Protein AF-A0A832ZT84-F1 (afdb_monomer)

Mean predicted aligned error: 11.45 Å

Structure (mmCIF, N/CA/C/O backbone):
data_AF-A0A832ZT84-F1
#
_entry.id   AF-A0A832ZT84-F1
#
loop_
_atom_site.group_PDB
_atom_site.id
_atom_site.type_symbol
_atom_site.label_atom_id
_atom_site.label_alt_id
_atom_site.label_comp_id
_atom_site.label_asy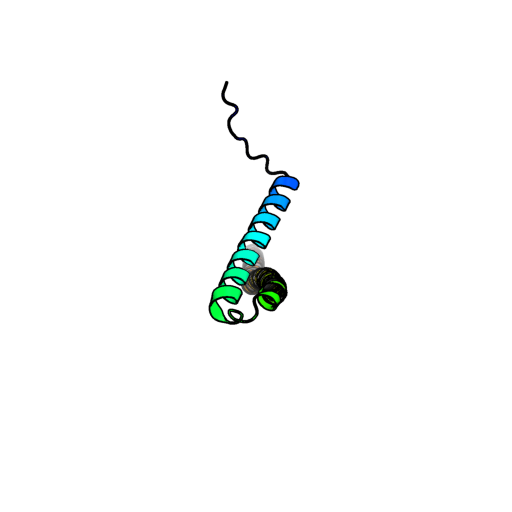m_id
_atom_site.label_entity_id
_atom_site.label_seq_id
_atom_site.pdbx_PDB_ins_code
_atom_site.Cartn_x
_atom_site.Cartn_y
_atom_site.Cartn_z
_atom_site.occupancy
_atom_site.B_iso_or_equiv
_atom_site.auth_seq_id
_atom_site.auth_comp_id
_atom_site.auth_asym_id
_atom_site.auth_atom_id
_atom_site.pdbx_PDB_model_num
ATOM 1 N N . MET A 1 1 ? 22.364 23.532 21.309 1.00 49.22 1 MET A N 1
ATOM 2 C CA . MET A 1 1 ? 22.289 22.993 19.936 1.00 49.22 1 MET A CA 1
ATOM 3 C C . MET A 1 1 ? 21.059 22.110 19.878 1.00 49.22 1 MET A C 1
ATOM 5 O O . MET A 1 1 ? 21.049 21.087 20.547 1.00 49.22 1 MET A O 1
ATOM 9 N N . ALA A 1 2 ? 19.997 22.555 19.208 1.00 57.81 2 ALA A N 1
ATOM 10 C CA . ALA A 1 2 ? 18.840 21.703 18.960 1.00 57.81 2 ALA A CA 1
ATOM 11 C C . ALA A 1 2 ? 19.270 20.644 17.940 1.00 57.81 2 ALA A C 1
ATOM 13 O O . ALA A 1 2 ? 19.725 20.993 16.853 1.00 57.81 2 ALA A O 1
ATOM 14 N N . THR A 1 3 ? 19.216 19.373 18.321 1.00 66.38 3 THR A N 1
ATOM 15 C CA . THR A 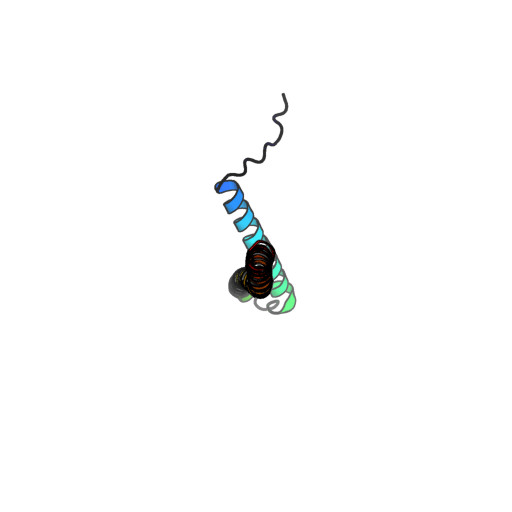1 3 ? 19.410 18.259 17.395 1.00 66.38 3 THR A CA 1
ATOM 16 C C . THR A 1 3 ? 18.213 18.243 16.458 1.00 66.38 3 THR A C 1
ATOM 18 O O . THR A 1 3 ? 17.088 18.014 16.905 1.00 66.38 3 THR A O 1
ATOM 21 N N . GLU A 1 4 ? 18.439 18.544 15.184 1.00 63.12 4 GLU A N 1
ATOM 22 C CA . GLU A 1 4 ? 17.418 18.386 14.154 1.00 63.12 4 GLU A CA 1
ATOM 23 C C . GLU A 1 4 ? 16.900 16.939 14.189 1.00 63.12 4 GLU A C 1
ATOM 25 O O . GLU A 1 4 ? 17.710 16.014 14.329 1.00 63.12 4 GLU A O 1
ATOM 30 N N . PRO A 1 5 ? 15.576 16.707 14.118 1.00 66.25 5 PRO A N 1
ATOM 31 C CA . PRO A 1 5 ? 15.026 15.362 14.089 1.00 66.25 5 PRO A CA 1
ATOM 32 C C . PRO A 1 5 ? 15.390 14.709 12.750 1.00 66.25 5 PRO A C 1
ATOM 34 O O . PRO A 1 5 ? 14.641 14.756 11.778 1.00 66.25 5 PRO A O 1
ATOM 37 N N . VAL A 1 6 ? 16.575 14.104 12.693 1.00 64.38 6 VAL A N 1
ATOM 38 C CA . VAL A 1 6 ? 16.959 13.172 11.637 1.00 64.38 6 VAL A CA 1
ATOM 39 C C . VAL A 1 6 ? 16.099 11.941 11.858 1.00 64.38 6 VAL A C 1
ATOM 41 O O . VAL A 1 6 ? 16.397 11.162 12.754 1.00 64.38 6 VAL A O 1
ATOM 44 N N . PHE A 1 7 ? 15.014 11.781 11.097 1.00 66.44 7 PHE A N 1
ATOM 45 C CA . PHE A 1 7 ? 14.259 10.529 11.057 1.00 66.44 7 PHE A CA 1
ATOM 46 C C . PHE A 1 7 ? 15.179 9.459 10.465 1.00 66.44 7 PHE A C 1
ATOM 48 O O . PHE A 1 7 ? 15.391 9.451 9.248 1.00 66.44 7 PHE A O 1
ATOM 55 N N . PRO A 1 8 ? 15.782 8.581 11.281 1.00 64.31 8 PRO A N 1
ATOM 56 C CA . PRO A 1 8 ? 16.682 7.590 10.741 1.00 64.31 8 PRO A CA 1
ATOM 57 C C . PRO A 1 8 ? 15.792 6.565 10.032 1.00 64.31 8 PRO A C 1
ATOM 59 O O . PRO A 1 8 ? 14.942 5.935 10.660 1.00 64.31 8 PRO A O 1
ATOM 62 N N . ILE A 1 9 ? 15.924 6.431 8.708 1.00 69.25 9 ILE A N 1
ATOM 63 C CA . ILE A 1 9 ? 15.217 5.389 7.950 1.00 69.25 9 ILE A CA 1
ATOM 64 C C . ILE A 1 9 ? 15.878 4.048 8.305 1.00 69.25 9 ILE A C 1
ATOM 66 O O . ILE A 1 9 ? 16.756 3.553 7.602 1.00 69.25 9 ILE A O 1
ATOM 70 N N . THR A 1 10 ? 15.514 3.503 9.466 1.00 83.19 10 THR A N 1
ATOM 71 C CA . THR A 1 10 ? 15.978 2.219 9.999 1.00 83.19 10 THR A CA 1
ATOM 72 C C . THR A 1 10 ? 14.891 1.163 9.841 1.00 83.19 10 THR A C 1
ATOM 74 O O . THR A 1 10 ? 13.708 1.473 9.686 1.00 83.19 10 THR A O 1
ATOM 77 N N . GLN A 1 11 ? 15.283 -0.113 9.898 1.00 83.50 11 GLN A N 1
ATOM 78 C CA . GLN A 1 11 ? 14.336 -1.236 9.874 1.00 83.50 11 GLN A CA 1
ATOM 79 C C . GLN A 1 11 ? 13.295 -1.117 10.999 1.00 83.50 11 GLN A C 1
ATOM 81 O O . GLN A 1 11 ? 12.120 -1.400 10.792 1.00 83.50 11 GLN A O 1
ATOM 86 N N . GLU A 1 12 ? 13.713 -0.619 12.162 1.00 86.69 12 GLU A N 1
ATOM 87 C CA . GLU A 1 12 ? 12.842 -0.352 13.308 1.00 86.69 12 GLU A CA 1
ATOM 88 C C . GLU A 1 12 ? 11.818 0.747 13.011 1.00 86.69 12 GLU A C 1
ATOM 90 O O . GLU A 1 12 ? 10.637 0.579 13.307 1.00 86.69 12 GLU A O 1
ATOM 95 N N . ALA A 1 13 ? 12.238 1.846 12.373 1.00 85.06 13 ALA A N 1
ATOM 96 C CA . ALA A 1 13 ? 11.330 2.919 11.977 1.00 85.06 13 ALA A CA 1
ATOM 97 C C . ALA A 1 13 ? 10.271 2.423 10.979 1.00 85.06 13 ALA A C 1
ATOM 99 O O . ALA A 1 13 ? 9.095 2.761 11.112 1.00 85.06 13 ALA A O 1
ATOM 100 N N . LEU A 1 14 ? 10.667 1.568 10.028 1.00 85.31 14 LEU A N 1
ATOM 101 C CA . LEU A 1 14 ? 9.743 0.945 9.081 1.00 85.31 14 LEU A CA 1
ATOM 102 C C . LEU A 1 14 ? 8.741 0.021 9.787 1.00 85.31 14 LEU A C 1
ATOM 104 O O . LEU A 1 14 ? 7.543 0.117 9.537 1.00 85.31 14 LEU A O 1
ATOM 108 N N . LEU A 1 15 ? 9.209 -0.852 10.683 1.00 87.88 15 LEU A N 1
ATOM 109 C CA . LEU A 1 15 ? 8.336 -1.754 11.439 1.00 87.88 15 LEU A CA 1
ATOM 110 C C . LEU A 1 15 ? 7.353 -0.978 12.318 1.00 87.88 15 LEU A C 1
ATOM 112 O O . LEU A 1 15 ? 6.158 -1.260 12.292 1.00 87.88 15 LEU A O 1
ATOM 116 N N . ASN A 1 16 ? 7.831 0.034 13.041 1.00 88.94 16 ASN A N 1
ATOM 117 C CA . ASN A 1 16 ? 6.990 0.879 13.886 1.00 88.94 16 ASN A CA 1
ATOM 118 C C . ASN A 1 16 ? 5.929 1.621 13.069 1.00 88.94 16 ASN A C 1
ATOM 120 O O . ASN A 1 16 ? 4.777 1.699 13.489 1.00 88.94 16 ASN A O 1
ATOM 124 N N . PHE A 1 17 ? 6.288 2.115 11.882 1.00 87.81 17 PHE A N 1
ATOM 125 C CA . PHE A 1 17 ? 5.342 2.747 10.968 1.00 87.81 17 PHE A CA 1
ATOM 126 C C . PHE A 1 17 ? 4.262 1.770 10.481 1.00 87.81 17 PHE A C 1
ATOM 128 O O . PHE A 1 17 ? 3.074 2.093 10.514 1.00 87.81 17 PHE A O 1
ATOM 135 N N . LEU A 1 18 ? 4.650 0.555 10.080 1.00 87.06 18 LEU A N 1
ATOM 136 C CA . LEU A 1 18 ? 3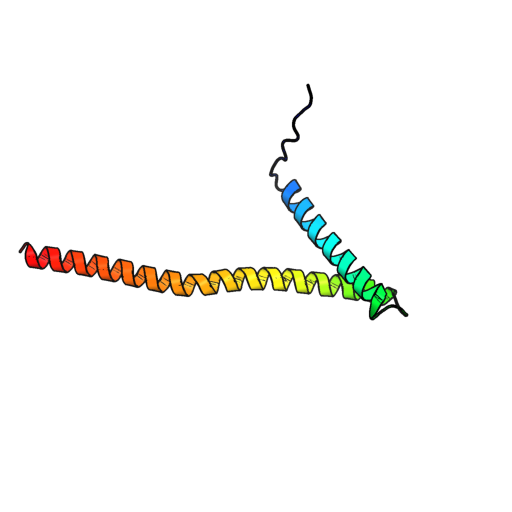.704 -0.478 9.651 1.00 87.06 18 LEU A CA 1
ATOM 137 C C . LEU A 1 18 ? 2.767 -0.903 10.788 1.00 87.06 18 LEU A C 1
ATOM 139 O O . LEU A 1 18 ? 1.560 -1.019 10.573 1.00 87.06 18 LEU A O 1
ATOM 143 N N . TYR A 1 19 ? 3.297 -1.080 12.002 1.00 89.31 19 TYR A N 1
ATOM 144 C CA . TYR A 1 19 ? 2.479 -1.361 13.179 1.00 89.31 19 TYR A CA 1
ATOM 145 C C . TYR A 1 19 ? 1.510 -0.221 13.477 1.00 89.31 19 TYR A C 1
ATOM 147 O O . TYR A 1 19 ? 0.333 -0.483 13.711 1.00 89.31 19 TYR A O 1
ATOM 155 N N . ALA A 1 20 ? 1.966 1.032 13.421 1.00 90.25 20 ALA A N 1
ATOM 156 C CA . ALA A 1 20 ? 1.114 2.191 13.659 1.00 90.25 20 ALA A CA 1
ATOM 157 C C . ALA A 1 20 ? -0.074 2.229 12.687 1.00 90.25 20 ALA A C 1
ATOM 159 O O . ALA A 1 20 ? -1.207 2.413 13.123 1.00 90.25 20 ALA A O 1
ATOM 160 N N . ILE A 1 21 ? 0.159 1.980 11.393 1.00 89.62 21 ILE A N 1
ATOM 161 C CA . ILE A 1 21 ? -0.918 1.900 10.393 1.00 89.62 21 ILE A CA 1
ATOM 162 C C . ILE A 1 21 ? -1.874 0.748 10.706 1.00 89.62 21 ILE A C 1
ATOM 164 O O . ILE A 1 21 ? -3.089 0.931 10.650 1.00 89.62 21 ILE A O 1
ATOM 168 N N . TYR A 1 22 ? -1.340 -0.431 11.026 1.00 88.25 22 TYR A N 1
ATOM 169 C CA . TYR A 1 22 ? -2.153 -1.610 11.304 1.00 88.25 22 TYR A CA 1
ATOM 170 C C . TYR A 1 22 ? -3.077 -1.398 12.508 1.00 88.25 22 TYR A C 1
ATOM 172 O O . TYR A 1 22 ? -4.281 -1.628 12.399 1.00 88.25 22 TYR A O 1
ATOM 180 N N . TYR A 1 23 ? -2.534 -0.920 13.631 1.00 90.44 23 TYR A N 1
ATOM 181 C CA . TYR A 1 23 ? -3.323 -0.645 14.832 1.00 90.44 23 TYR A CA 1
ATOM 182 C C . TYR A 1 23 ? -4.317 0.494 14.608 1.00 90.44 23 TYR A C 1
ATOM 184 O O . TYR A 1 23 ? -5.484 0.344 14.944 1.00 90.44 23 TYR A O 1
ATOM 192 N N . PHE A 1 24 ? -3.910 1.577 13.942 1.00 91.62 24 PHE A N 1
ATOM 193 C CA . PHE A 1 24 ? -4.818 2.676 13.612 1.00 91.62 24 PHE A CA 1
ATOM 194 C C . PHE A 1 24 ? -6.012 2.211 12.770 1.00 91.62 24 PHE A C 1
ATOM 196 O O . PHE A 1 24 ? -7.161 2.548 13.055 1.00 91.62 24 PHE A O 1
ATOM 203 N N . MET A 1 25 ? -5.752 1.403 11.741 1.00 89.12 25 MET A N 1
ATOM 204 C CA . MET A 1 25 ? -6.803 0.866 10.884 1.00 89.12 25 MET A CA 1
ATOM 205 C C . MET A 1 25 ? -7.717 -0.092 11.658 1.00 89.12 25 MET A C 1
ATOM 207 O O . MET A 1 25 ? -8.939 -0.007 11.528 1.00 89.12 25 MET A O 1
ATOM 211 N N . ARG A 1 26 ? -7.137 -0.952 12.503 1.00 90.25 26 ARG A N 1
ATOM 212 C CA . ARG A 1 26 ? -7.874 -1.850 13.398 1.00 90.25 26 ARG A CA 1
ATOM 213 C C . ARG A 1 26 ? -8.807 -1.090 14.325 1.00 90.25 26 ARG A C 1
ATOM 215 O O . ARG A 1 26 ? -9.976 -1.452 14.425 1.00 90.25 26 ARG A O 1
ATOM 222 N N . ASP A 1 27 ? -8.319 -0.028 14.949 1.00 90.44 27 ASP A N 1
ATOM 223 C CA . ASP A 1 27 ? -9.092 0.766 15.896 1.00 90.44 27 ASP A CA 1
ATOM 224 C C . ASP A 1 27 ? -10.240 1.506 15.203 1.00 90.44 27 ASP A C 1
ATOM 226 O O . ASP A 1 27 ? -11.353 1.530 15.726 1.00 90.44 27 ASP A O 1
ATOM 230 N N . ILE A 1 28 ? -10.026 2.023 13.985 1.00 91.88 28 ILE A N 1
ATOM 231 C CA . ILE A 1 28 ? -11.105 2.605 13.171 1.00 91.88 28 ILE A CA 1
ATOM 232 C C . ILE A 1 28 ? -12.175 1.561 12.862 1.00 91.88 28 ILE A C 1
ATOM 234 O O . ILE A 1 28 ? -13.362 1.816 13.054 1.00 91.88 28 ILE A O 1
ATOM 238 N N . ILE A 1 29 ? -11.775 0.388 12.370 1.00 87.94 29 ILE A N 1
ATOM 239 C CA . ILE A 1 29 ? -12.722 -0.662 11.984 1.00 87.94 29 ILE A CA 1
ATOM 240 C C . ILE A 1 29 ? -13.491 -1.146 13.208 1.00 87.94 29 ILE A C 1
ATOM 242 O O . ILE A 1 29 ? -14.709 -1.290 13.150 1.00 87.94 29 ILE A O 1
ATOM 246 N N . ARG A 1 30 ? -12.799 -1.340 14.331 1.00 88.19 30 ARG A N 1
ATOM 247 C CA . ARG A 1 30 ? -13.413 -1.711 15.599 1.00 88.19 30 ARG A CA 1
ATOM 248 C C . ARG A 1 30 ? -14.406 -0.649 16.067 1.00 88.19 30 ARG A C 1
ATOM 250 O O . ARG A 1 30 ? -15.534 -1.002 16.381 1.00 88.19 30 ARG A O 1
ATOM 257 N N . PHE A 1 31 ? -14.046 0.632 16.029 1.00 88.06 31 PHE A N 1
ATOM 258 C CA . PHE A 1 31 ? -14.954 1.729 16.371 1.00 88.06 31 PHE A CA 1
ATOM 259 C C . PHE A 1 31 ? -16.197 1.757 15.469 1.00 88.06 31 PHE A C 1
ATOM 261 O O . PHE A 1 31 ? -17.320 1.933 15.946 1.00 88.06 31 PHE A O 1
ATOM 268 N N . LEU A 1 32 ? -16.028 1.546 14.161 1.00 87.75 32 LEU A N 1
ATOM 269 C CA . LEU A 1 32 ? -17.148 1.459 13.221 1.00 87.75 32 LEU A CA 1
ATOM 270 C C . LEU A 1 32 ? -18.054 0.2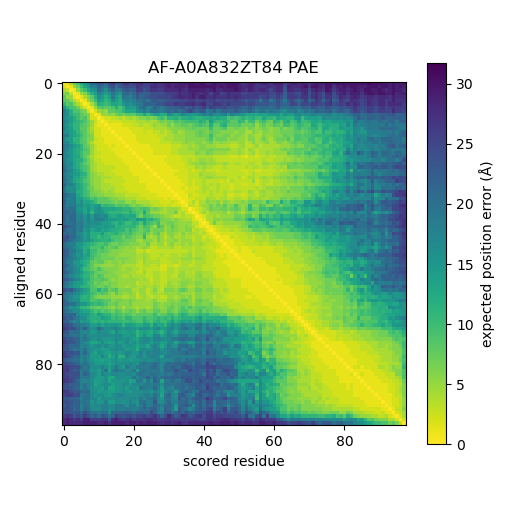69 13.546 1.00 87.75 32 LEU A C 1
ATOM 272 O O . LEU A 1 32 ? -19.272 0.410 13.562 1.00 87.75 32 LEU A O 1
ATOM 276 N N . LEU A 1 33 ? -17.477 -0.890 13.846 1.00 84.88 33 LEU A N 1
ATOM 277 C CA . LEU A 1 33 ? -18.209 -2.095 14.218 1.00 84.88 33 LEU A CA 1
ATOM 278 C C . LEU A 1 33 ? -18.956 -1.940 15.550 1.00 84.88 33 LEU A C 1
ATOM 280 O O . LEU A 1 33 ? -20.136 -2.277 15.612 1.00 84.88 33 LEU A O 1
ATOM 284 N N . GLU A 1 34 ? -18.308 -1.388 16.578 1.00 84.94 34 GLU A N 1
ATOM 285 C CA . GLU A 1 34 ? -18.905 -1.100 17.891 1.00 84.94 34 GLU A CA 1
ATOM 286 C C . GLU A 1 34 ? -20.039 -0.072 17.785 1.00 84.94 34 GLU A C 1
ATOM 288 O O . GLU A 1 34 ? -21.058 -0.193 18.459 1.00 84.94 34 GLU A O 1
ATOM 293 N N . SER A 1 35 ? -19.900 0.936 16.921 1.00 83.81 35 SER A N 1
ATOM 294 C CA . SER A 1 35 ? -20.912 1.989 16.767 1.00 83.81 35 SER A CA 1
ATOM 295 C C . SER A 1 35 ? -22.087 1.606 15.860 1.00 83.81 35 SER A C 1
ATOM 297 O O . SER A 1 35 ? -23.156 2.210 15.981 1.00 83.81 35 SER A O 1
ATOM 299 N N . THR A 1 36 ? -21.922 0.614 14.976 1.00 85.19 36 THR A N 1
ATOM 300 C CA . THR A 1 36 ? -22.936 0.233 13.976 1.00 85.19 36 THR A CA 1
ATOM 301 C C . THR A 1 36 ? -23.526 -1.155 14.233 1.00 85.19 36 THR A C 1
ATOM 303 O O . THR A 1 36 ? -24.600 -1.263 14.819 1.00 85.19 36 THR A O 1
ATOM 306 N N . ILE A 1 37 ? -22.845 -2.211 13.782 1.00 77.56 37 ILE A N 1
ATOM 307 C CA . ILE A 1 37 ? -23.368 -3.581 13.692 1.00 77.56 37 ILE A CA 1
ATOM 308 C C . ILE A 1 37 ? -23.376 -4.272 15.058 1.00 77.56 37 ILE A C 1
ATOM 310 O O . ILE A 1 37 ? -24.325 -4.973 15.392 1.00 77.56 37 ILE A O 1
ATOM 314 N N . PHE A 1 38 ? -22.335 -4.067 15.861 1.00 83.12 38 PHE A N 1
ATOM 315 C CA . PHE A 1 38 ? -22.116 -4.774 17.123 1.00 83.12 38 PHE A CA 1
ATOM 316 C C . PHE A 1 38 ? -22.376 -3.893 18.348 1.00 83.12 38 PHE A C 1
ATOM 318 O O . PHE A 1 38 ? -21.815 -4.128 19.416 1.00 83.12 38 PHE A O 1
ATOM 325 N N . ARG A 1 39 ? -23.267 -2.903 18.217 1.00 74.75 39 ARG A N 1
ATOM 326 C CA . ARG A 1 39 ? -23.623 -1.976 19.302 1.00 74.75 39 ARG A CA 1
ATOM 327 C C . ARG A 1 39 ? -24.136 -2.680 20.559 1.00 74.75 39 ARG A C 1
ATOM 329 O O . ARG A 1 39 ? -23.866 -2.229 21.667 1.00 74.75 39 ARG A O 1
ATOM 336 N N . GLU A 1 40 ? -24.869 -3.776 20.380 1.00 79.56 40 GLU A N 1
ATOM 337 C CA . GLU A 1 40 ? -25.430 -4.580 21.474 1.00 79.56 40 GLU A CA 1
ATOM 338 C C . GLU A 1 40 ? -24.440 -5.621 22.024 1.00 79.56 40 GLU A C 1
ATOM 340 O O . GLU A 1 40 ? -24.580 -6.050 23.165 1.00 79.56 40 GLU A O 1
ATOM 345 N N . PHE A 1 41 ? -23.414 -5.990 21.247 1.00 76.06 41 PHE A N 1
ATOM 346 C CA . PHE A 1 41 ? -22.446 -7.030 21.601 1.00 76.06 41 PHE A CA 1
ATOM 347 C C . PHE A 1 41 ? -21.011 -6.625 21.209 1.00 76.06 41 PHE A C 1
ATOM 349 O O . PHE A 1 41 ? -20.438 -7.165 20.255 1.00 76.06 41 PHE A O 1
ATOM 356 N N . PRO A 1 42 ? -20.401 -5.678 21.945 1.00 75.25 42 PRO A N 1
ATOM 357 C CA . PRO A 1 42 ? -19.097 -5.103 21.600 1.00 75.25 42 PRO A CA 1
ATOM 358 C C . PRO A 1 42 ? -17.943 -6.117 21.654 1.00 75.25 42 PRO A C 1
ATOM 360 O O . PRO A 1 42 ? -16.896 -5.901 21.047 1.00 75.25 42 PRO A O 1
ATOM 363 N N . GLU A 1 43 ? -18.133 -7.254 22.327 1.00 78.69 43 GLU A N 1
ATOM 364 C CA . GLU A 1 43 ? -17.173 -8.363 22.364 1.00 78.69 43 GLU A CA 1
ATOM 365 C C . GLU A 1 43 ? -16.849 -8.923 20.970 1.00 78.69 43 GLU A C 1
ATOM 367 O O . GLU A 1 43 ? -15.691 -9.225 20.673 1.00 78.69 43 GLU A O 1
ATOM 372 N N . TYR A 1 44 ? -17.837 -8.979 20.070 1.00 77.31 44 TYR A N 1
ATOM 373 C CA . TYR A 1 44 ? -17.627 -9.452 18.703 1.00 77.31 44 TYR A CA 1
ATOM 374 C C . TYR A 1 44 ? -16.923 -8.406 17.839 1.00 77.31 44 TYR A C 1
ATOM 376 O O . TYR A 1 44 ? -16.185 -8.763 16.922 1.00 77.31 44 TYR A O 1
ATOM 384 N N . ALA A 1 45 ? -17.081 -7.116 18.144 1.00 78.19 45 ALA A N 1
ATOM 385 C CA . ALA A 1 45 ? -16.454 -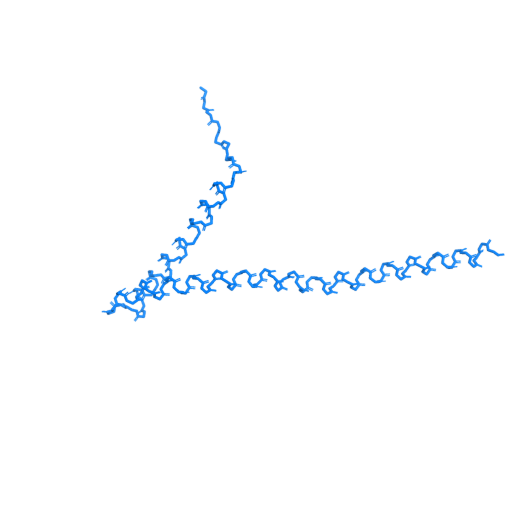6.045 17.376 1.00 78.19 45 ALA A CA 1
ATOM 386 C C . ALA A 1 45 ? -14.920 -6.113 17.421 1.00 78.19 45 ALA A C 1
ATOM 388 O O . ALA A 1 45 ? -14.268 -5.828 16.418 1.00 78.19 45 ALA A O 1
ATOM 389 N N . ALA A 1 46 ? -14.344 -6.545 18.548 1.00 77.56 46 ALA A N 1
ATOM 390 C CA . ALA A 1 46 ? -12.904 -6.755 18.671 1.00 77.56 46 ALA A CA 1
ATOM 391 C C . ALA A 1 46 ? -12.418 -7.910 17.778 1.00 77.56 46 ALA A C 1
ATOM 393 O O . ALA A 1 46 ? -11.474 -7.743 17.006 1.00 77.56 46 ALA A O 1
ATOM 394 N N . MET A 1 47 ? -13.097 -9.062 17.825 1.00 81.88 47 MET A N 1
ATOM 395 C CA . MET A 1 47 ? -12.739 -10.228 17.010 1.00 81.88 47 MET A CA 1
ATOM 396 C C . MET A 1 47 ? -12.883 -9.935 15.511 1.00 81.88 47 MET A C 1
ATOM 398 O O . MET A 1 47 ? -11.964 -10.18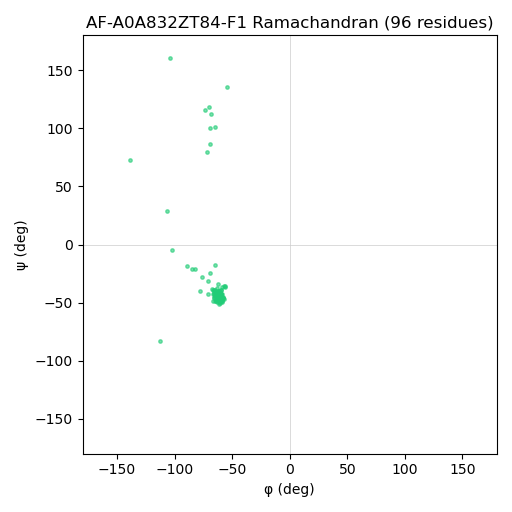9 14.733 1.00 81.88 47 MET A O 1
ATOM 402 N N . TYR A 1 48 ? -14.020 -9.378 15.092 1.00 83.06 48 TYR A N 1
ATOM 403 C CA . TYR A 1 48 ? -14.255 -9.069 13.684 1.00 83.06 48 TYR A CA 1
ATOM 404 C C . TYR A 1 48 ? -13.405 -7.891 13.198 1.00 83.06 48 TYR A C 1
ATOM 406 O O . TYR A 1 48 ? -12.980 -7.900 12.045 1.00 83.06 48 TYR A O 1
ATOM 414 N N . GLY A 1 49 ? -13.088 -6.923 14.062 1.00 83.12 49 GLY A N 1
ATOM 415 C CA . GLY A 1 49 ? -12.178 -5.823 13.744 1.00 83.12 49 GLY A CA 1
ATOM 416 C C . GLY A 1 49 ? -10.784 -6.318 13.364 1.00 83.12 49 GLY A C 1
ATOM 417 O O . GLY A 1 49 ? -10.260 -5.932 12.318 1.00 83.12 49 GLY A O 1
ATOM 418 N N . ASP A 1 50 ? -10.222 -7.246 14.138 1.00 84.31 50 ASP A N 1
ATOM 419 C CA . ASP A 1 50 ? -8.918 -7.855 13.856 1.00 84.31 50 ASP A CA 1
ATOM 420 C C . ASP A 1 50 ? -8.915 -8.615 12.521 1.00 84.31 50 ASP A C 1
ATOM 422 O O . ASP A 1 50 ? -8.012 -8.436 11.695 1.00 84.31 50 ASP A O 1
ATOM 426 N N . VAL A 1 51 ? -9.954 -9.421 12.280 1.00 88.50 51 VAL A N 1
ATOM 427 C CA . VAL A 1 51 ? -10.104 -10.219 11.053 1.00 88.50 51 VAL A CA 1
ATOM 428 C C . VAL A 1 51 ? -10.280 -9.328 9.821 1.00 88.50 51 VAL A C 1
ATOM 430 O O . VAL A 1 51 ? -9.605 -9.535 8.812 1.00 88.50 51 VAL A O 1
ATOM 433 N N . ILE A 1 52 ? -11.140 -8.308 9.888 1.00 87.38 52 ILE A N 1
ATOM 434 C CA . ILE A 1 52 ? -11.376 -7.380 8.772 1.00 87.38 52 ILE A CA 1
ATOM 435 C C . ILE A 1 52 ? -10.104 -6.590 8.458 1.00 87.38 52 ILE A C 1
ATOM 437 O O . ILE A 1 52 ? -9.743 -6.447 7.291 1.00 87.38 52 ILE A O 1
ATOM 441 N N . THR A 1 53 ? -9.388 -6.132 9.485 1.00 88.56 53 THR A N 1
ATOM 442 C CA . THR A 1 53 ? -8.115 -5.419 9.312 1.00 88.56 53 THR A CA 1
ATOM 443 C C . THR A 1 53 ? -7.108 -6.281 8.562 1.00 88.56 53 THR A C 1
ATOM 445 O O . THR A 1 53 ? -6.494 -5.825 7.600 1.00 88.56 53 THR A O 1
ATOM 448 N N . PHE A 1 54 ? -6.981 -7.549 8.954 1.00 88.19 54 PHE A N 1
ATOM 449 C CA . PHE A 1 54 ? -6.112 -8.505 8.278 1.00 88.19 54 PHE A CA 1
ATOM 450 C C . PHE A 1 54 ? -6.515 -8.737 6.813 1.00 88.19 54 PHE A C 1
ATOM 452 O O . PHE A 1 54 ? -5.656 -8.703 5.928 1.00 88.19 54 PHE A O 1
ATOM 459 N N . LEU A 1 55 ? -7.814 -8.900 6.532 1.00 91.12 55 LEU A N 1
ATOM 460 C CA . LEU A 1 55 ? -8.317 -9.024 5.160 1.00 91.12 55 LEU A CA 1
ATOM 461 C C . LEU A 1 55 ? -7.990 -7.786 4.318 1.00 91.12 55 LEU A C 1
ATOM 463 O O . LEU A 1 55 ? -7.565 -7.923 3.170 1.00 91.12 55 LEU A O 1
ATOM 467 N N . ILE A 1 56 ? -8.154 -6.584 4.874 1.00 89.50 56 ILE A N 1
ATOM 468 C CA . ILE A 1 56 ? -7.820 -5.334 4.183 1.00 89.50 56 ILE A CA 1
ATOM 469 C C . ILE A 1 56 ? -6.320 -5.270 3.894 1.00 89.50 56 ILE A C 1
ATOM 471 O O . ILE A 1 56 ? -5.941 -4.935 2.773 1.00 89.50 56 ILE A O 1
ATOM 475 N N . SER A 1 57 ? -5.464 -5.649 4.847 1.00 89.06 57 SER A N 1
ATOM 476 C CA . SER A 1 57 ? -4.014 -5.698 4.632 1.00 89.06 57 SER A CA 1
ATOM 477 C C . SER A 1 57 ? -3.636 -6.638 3.483 1.00 89.06 57 SER A C 1
ATOM 479 O O . SER A 1 57 ? -2.892 -6.237 2.589 1.00 89.06 57 SER A O 1
ATOM 481 N N . ILE A 1 58 ? -4.182 -7.858 3.449 1.00 91.44 58 ILE A N 1
ATOM 482 C CA . ILE A 1 58 ? -3.936 -8.797 2.341 1.00 91.44 58 ILE A CA 1
ATOM 483 C C . ILE A 1 58 ? -4.472 -8.239 1.021 1.00 91.44 58 ILE A C 1
ATOM 485 O O . ILE A 1 58 ? -3.800 -8.329 -0.006 1.00 91.44 58 ILE A O 1
ATOM 489 N N . THR A 1 59 ? -5.655 -7.627 1.039 1.00 90.25 59 THR A N 1
ATOM 490 C CA . THR A 1 59 ? -6.259 -7.026 -0.156 1.00 90.25 59 THR A CA 1
ATOM 491 C C . THR A 1 59 ? -5.389 -5.896 -0.705 1.00 90.25 59 THR A C 1
ATOM 493 O O . THR A 1 59 ? -5.184 -5.813 -1.912 1.00 90.25 59 THR A O 1
ATOM 496 N N . ALA A 1 60 ? -4.812 -5.061 0.161 1.00 89.94 60 ALA A N 1
ATOM 497 C CA . ALA A 1 60 ? -3.888 -4.009 -0.248 1.00 89.94 60 ALA A CA 1
ATOM 498 C C . ALA A 1 60 ? -2.640 -4.585 -0.938 1.00 89.94 60 ALA A C 1
ATOM 500 O O . ALA A 1 60 ? -2.252 -4.109 -2.005 1.00 89.94 60 ALA A O 1
ATOM 501 N N . ILE A 1 61 ? -2.054 -5.652 -0.382 1.00 90.19 61 ILE A N 1
ATOM 502 C CA . ILE A 1 61 ? -0.915 -6.352 -0.999 1.00 90.19 61 ILE A CA 1
ATOM 503 C C . ILE A 1 61 ? -1.312 -6.928 -2.365 1.00 90.19 61 ILE A C 1
ATOM 505 O O . ILE A 1 61 ? -0.576 -6.770 -3.340 1.00 90.19 61 ILE A O 1
ATOM 509 N N . TYR A 1 62 ? -2.489 -7.548 -2.458 1.00 89.81 62 TYR A N 1
ATOM 510 C CA . TYR A 1 62 ? -3.023 -8.071 -3.713 1.00 89.81 62 TYR A CA 1
ATOM 511 C C . TYR A 1 62 ? -3.187 -6.971 -4.772 1.00 89.81 62 TYR A C 1
ATOM 513 O O . TYR A 1 62 ? -2.749 -7.148 -5.905 1.00 89.81 62 TYR A O 1
ATOM 521 N N . LEU A 1 63 ? -3.742 -5.811 -4.411 1.00 90.38 63 LEU A N 1
ATOM 522 C CA . LEU A 1 63 ? -3.904 -4.688 -5.339 1.00 90.38 63 LEU A CA 1
ATOM 523 C C . LEU A 1 63 ? -2.562 -4.172 -5.869 1.00 90.38 63 LEU A C 1
ATOM 525 O O . LEU A 1 63 ? -2.445 -3.890 -7.062 1.00 90.38 63 LEU A O 1
ATOM 529 N N . ILE A 1 64 ? -1.542 -4.094 -5.010 1.00 89.75 64 ILE A N 1
ATOM 530 C CA . ILE A 1 64 ? -0.184 -3.719 -5.422 1.00 89.75 64 ILE A CA 1
ATOM 531 C C . ILE A 1 64 ? 0.353 -4.731 -6.441 1.00 89.75 64 ILE A C 1
ATOM 533 O O . ILE A 1 64 ? 0.829 -4.335 -7.505 1.00 89.75 64 ILE A O 1
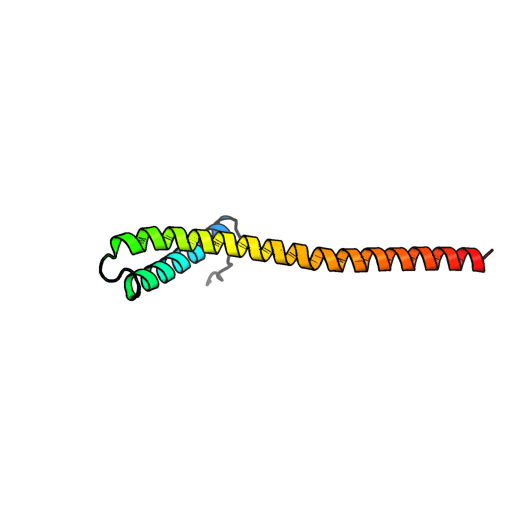ATOM 537 N N . LEU A 1 65 ? 0.240 -6.031 -6.154 1.00 87.38 65 LEU A N 1
ATOM 538 C CA . LEU A 1 65 ? 0.680 -7.099 -7.058 1.00 87.38 65 LEU A CA 1
ATOM 539 C C . LEU A 1 65 ? -0.029 -7.027 -8.417 1.00 87.38 65 LEU A C 1
ATOM 541 O O . LEU A 1 65 ? 0.632 -7.019 -9.456 1.00 87.38 65 LEU A O 1
ATOM 545 N N . VAL A 1 66 ? -1.356 -6.889 -8.414 1.00 88.94 66 VAL A N 1
ATOM 546 C CA . VAL A 1 66 ? -2.167 -6.756 -9.634 1.00 88.94 66 VAL A CA 1
ATOM 547 C C . VAL A 1 66 ? -1.753 -5.531 -10.449 1.00 88.94 66 VAL A C 1
ATOM 549 O O . VAL A 1 66 ? -1.681 -5.600 -11.677 1.00 88.94 66 VAL A O 1
ATOM 552 N N . MET A 1 67 ? -1.430 -4.413 -9.794 1.00 81.94 67 MET A N 1
ATOM 553 C CA . MET A 1 67 ? -0.950 -3.211 -10.476 1.00 81.94 67 MET A CA 1
ATOM 554 C C . MET A 1 67 ? 0.357 -3.481 -11.238 1.00 81.94 67 MET A C 1
ATOM 556 O O . MET A 1 67 ? 0.483 -3.100 -12.405 1.00 81.94 67 MET A O 1
ATOM 560 N N . PHE A 1 68 ? 1.310 -4.189 -10.625 1.00 85.75 68 PHE A N 1
ATOM 561 C CA . PHE A 1 68 ? 2.552 -4.581 -11.297 1.00 85.75 68 PHE A CA 1
ATOM 562 C C . PHE A 1 68 ? 2.312 -5.558 -12.454 1.00 85.75 68 PHE A C 1
ATOM 564 O O . PHE A 1 68 ? 2.938 -5.426 -13.510 1.00 85.75 68 PHE A O 1
ATOM 571 N N . GLU A 1 69 ? 1.389 -6.508 -12.304 1.00 82.56 69 GLU A N 1
ATOM 572 C CA . GLU A 1 69 ? 1.022 -7.435 -13.380 1.00 82.56 69 GLU A CA 1
ATOM 573 C C . GLU A 1 69 ? 0.386 -6.721 -14.579 1.00 82.56 69 GLU A C 1
ATOM 575 O O . GLU A 1 69 ? 0.740 -7.002 -15.730 1.00 82.56 69 GLU A O 1
ATOM 580 N N . ALA A 1 70 ? -0.492 -5.748 -14.326 1.00 79.12 70 ALA A N 1
ATOM 581 C CA . ALA A 1 70 ? -1.117 -4.944 -15.370 1.00 79.12 70 ALA A CA 1
ATOM 582 C C . ALA A 1 70 ? -0.070 -4.161 -16.179 1.00 79.12 70 ALA A C 1
ATOM 584 O O . ALA A 1 70 ? -0.083 -4.192 -17.413 1.00 79.12 70 ALA A O 1
ATOM 585 N N . VAL A 1 71 ? 0.889 -3.520 -15.502 1.00 82.50 71 VAL A N 1
ATOM 586 C CA . VAL A 1 71 ? 1.979 -2.767 -16.149 1.00 82.50 71 VAL A CA 1
ATOM 587 C C . VAL A 1 71 ? 2.903 -3.693 -16.944 1.00 82.50 71 VAL A C 1
ATOM 589 O O . VAL A 1 71 ? 3.297 -3.363 -18.066 1.00 82.50 71 VAL A O 1
ATOM 592 N N . LYS A 1 72 ? 3.200 -4.890 -16.424 1.00 83.50 72 LYS A N 1
ATOM 593 C CA . LYS A 1 72 ? 4.071 -5.878 -17.081 1.00 83.50 72 LYS A CA 1
ATOM 594 C C . LYS A 1 72 ? 3.589 -6.243 -18.488 1.00 83.50 72 LYS A C 1
ATOM 596 O O . LYS A 1 72 ? 4.418 -6.425 -19.383 1.00 83.50 72 LYS A O 1
ATOM 601 N N . LYS A 1 73 ? 2.269 -6.306 -18.716 1.00 81.81 73 LYS A N 1
ATOM 602 C CA . LYS A 1 73 ? 1.689 -6.572 -20.044 1.00 81.81 73 LYS A CA 1
ATOM 603 C C . LYS A 1 73 ? 2.061 -5.486 -21.057 1.00 81.81 73 LYS A C 1
ATOM 605 O O . LYS A 1 73 ? 2.491 -5.813 -22.162 1.00 81.81 73 LYS A O 1
ATOM 610 N N . TYR A 1 74 ? 1.942 -4.217 -20.677 1.00 87.62 74 TYR A N 1
ATOM 611 C CA . TYR A 1 74 ? 2.267 -3.088 -21.553 1.00 87.62 74 TYR A CA 1
ATOM 612 C C . TYR A 1 74 ? 3.772 -2.954 -21.783 1.00 87.62 74 TYR A C 1
ATOM 614 O O . TYR A 1 74 ? 4.207 -2.799 -22.924 1.00 87.62 74 TYR A O 1
ATOM 622 N N . VAL A 1 75 ? 4.576 -3.111 -20.728 1.00 88.12 75 VAL A N 1
ATOM 623 C CA . VAL A 1 75 ? 6.043 -3.088 -20.829 1.00 88.12 75 VAL A CA 1
ATOM 624 C C . VAL A 1 75 ? 6.539 -4.172 -21.786 1.00 88.12 75 VAL A C 1
ATOM 626 O O . VAL A 1 75 ? 7.384 -3.894 -22.631 1.00 88.12 75 VAL A O 1
ATOM 629 N N . LYS A 1 76 ? 5.973 -5.387 -21.730 1.00 87.81 76 LYS A N 1
ATOM 630 C CA . LYS A 1 76 ? 6.339 -6.479 -22.646 1.00 87.81 76 LYS A CA 1
ATOM 631 C C . LYS A 1 76 ? 6.081 -6.123 -24.115 1.00 87.81 76 LYS A C 1
ATOM 633 O O . LYS A 1 76 ? 6.913 -6.440 -24.961 1.00 87.81 76 LYS A O 1
ATOM 638 N N . ILE A 1 77 ? 4.961 -5.463 -24.418 1.00 91.19 77 ILE A N 1
ATOM 639 C CA . ILE A 1 77 ? 4.623 -5.032 -25.785 1.00 91.19 77 ILE A CA 1
ATOM 640 C C . ILE A 1 77 ? 5.625 -3.986 -26.280 1.00 91.19 77 ILE A C 1
ATOM 642 O O . ILE A 1 77 ? 6.172 -4.136 -27.370 1.00 91.19 77 ILE A O 1
ATOM 646 N N . ILE A 1 78 ? 5.907 -2.965 -25.465 1.00 93.75 78 ILE A N 1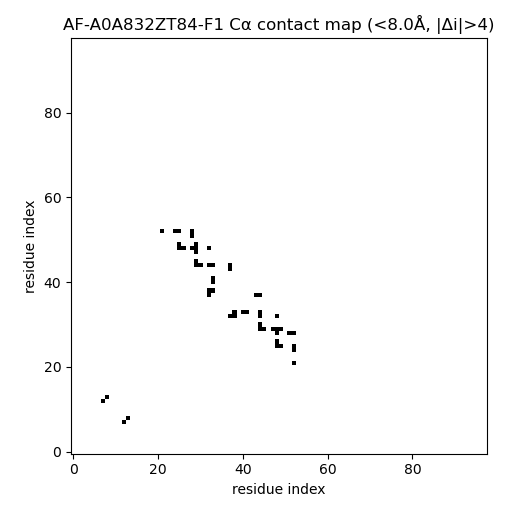
ATOM 647 C CA . ILE A 1 78 ? 6.875 -1.911 -25.802 1.00 93.75 78 ILE A CA 1
ATOM 648 C C . ILE A 1 78 ? 8.265 -2.514 -26.028 1.00 93.75 78 ILE A C 1
ATOM 650 O O . ILE A 1 78 ? 8.946 -2.143 -26.979 1.00 93.75 78 ILE A O 1
ATOM 654 N N . LEU A 1 79 ? 8.664 -3.482 -25.201 1.00 92.12 79 LEU A N 1
ATOM 655 C CA . LEU A 1 79 ? 9.952 -4.157 -25.324 1.00 92.12 79 LEU A CA 1
ATOM 656 C C . LEU A 1 79 ? 10.062 -4.925 -26.651 1.00 92.12 79 LEU A C 1
ATOM 658 O O . LEU A 1 79 ? 11.057 -4.784 -27.355 1.00 92.12 79 LEU A O 1
ATOM 662 N N . ILE A 1 80 ? 9.034 -5.700 -27.019 1.00 95.44 80 ILE A N 1
ATOM 663 C CA . ILE A 1 80 ? 9.002 -6.444 -28.290 1.00 95.44 80 ILE A CA 1
ATOM 664 C C . ILE A 1 80 ? 9.044 -5.484 -29.482 1.00 95.44 80 ILE A C 1
ATOM 666 O O . ILE A 1 80 ? 9.804 -5.716 -30.419 1.00 95.44 80 ILE A O 1
ATOM 670 N N . LEU A 1 81 ? 8.267 -4.398 -29.441 1.00 95.69 81 LEU A N 1
ATOM 671 C CA . LEU A 1 81 ? 8.274 -3.383 -30.496 1.00 95.69 81 LEU A CA 1
ATOM 672 C C . LEU A 1 81 ? 9.639 -2.701 -30.616 1.00 95.69 81 LEU A C 1
ATOM 674 O O . LEU A 1 81 ? 10.145 -2.561 -31.725 1.00 95.69 81 LEU A O 1
ATOM 678 N N . GLY A 1 82 ? 10.250 -2.331 -29.490 1.00 93.69 82 GLY A N 1
ATOM 679 C CA . GLY A 1 82 ? 11.570 -1.707 -29.453 1.00 93.69 82 GLY A CA 1
ATOM 680 C C . GLY A 1 82 ? 12.648 -2.601 -30.063 1.00 93.69 82 GLY A C 1
ATOM 681 O O . GLY A 1 82 ? 13.380 -2.164 -30.948 1.00 93.69 82 GLY A O 1
ATOM 682 N N . TRP A 1 83 ? 12.700 -3.874 -29.660 1.00 96.19 83 TRP A N 1
ATOM 683 C CA . TRP A 1 83 ? 13.632 -4.840 -30.247 1.00 96.19 83 TRP A CA 1
ATOM 684 C C . TRP A 1 83 ? 13.334 -5.125 -31.721 1.00 96.19 83 TRP A C 1
ATOM 686 O O . TRP A 1 83 ? 14.264 -5.201 -32.519 1.00 96.19 83 TRP A O 1
ATOM 696 N N . GLY A 1 84 ? 12.061 -5.236 -32.105 1.00 96.44 84 GLY A N 1
ATOM 697 C CA . GLY A 1 84 ? 11.660 -5.459 -33.494 1.00 96.44 84 GLY A CA 1
ATOM 698 C C . GLY A 1 84 ? 12.099 -4.326 -34.423 1.00 96.44 84 GLY A C 1
ATOM 699 O O . GLY A 1 84 ? 12.694 -4.583 -35.467 1.00 96.44 84 GLY A O 1
ATOM 700 N N . LEU A 1 85 ? 11.873 -3.073 -34.019 1.00 95.88 85 LEU A N 1
ATOM 701 C CA . LEU A 1 85 ? 12.321 -1.882 -34.750 1.00 95.88 85 LEU A CA 1
ATOM 702 C C . LEU A 1 85 ? 13.845 -1.797 -34.853 1.00 95.88 85 LEU A C 1
ATOM 704 O O . LEU A 1 85 ? 14.364 -1.446 -35.911 1.00 95.88 85 LEU A O 1
ATOM 708 N N . LEU A 1 86 ? 14.555 -2.131 -33.775 1.00 95.38 86 LEU A N 1
ATOM 709 C CA . LEU A 1 86 ? 16.016 -2.133 -33.741 1.00 95.38 86 LEU A CA 1
ATOM 710 C C . LEU A 1 86 ? 16.581 -3.182 -34.710 1.00 95.38 86 LEU A C 1
ATOM 712 O O . LEU A 1 86 ? 17.431 -2.872 -35.538 1.00 95.38 86 LEU A O 1
ATOM 716 N N . ILE A 1 87 ? 16.076 -4.414 -34.666 1.00 96.12 87 ILE A N 1
ATOM 717 C CA . ILE A 1 87 ? 16.508 -5.465 -35.595 1.00 96.12 87 ILE A CA 1
ATOM 718 C C . ILE A 1 87 ? 16.198 -5.055 -37.038 1.00 96.12 87 ILE A C 1
ATOM 720 O O . ILE A 1 87 ? 17.055 -5.183 -37.911 1.00 96.12 87 ILE A O 1
ATOM 724 N N . LEU A 1 88 ? 15.003 -4.512 -37.290 1.00 95.56 88 LEU A N 1
ATOM 725 C CA . LEU A 1 88 ? 14.608 -4.050 -38.618 1.00 95.56 88 LEU A CA 1
ATOM 726 C C . LEU A 1 88 ? 15.542 -2.949 -39.140 1.00 95.56 88 LEU A C 1
ATOM 728 O O . LEU A 1 88 ? 15.941 -2.992 -40.302 1.00 95.56 88 LEU A O 1
ATOM 732 N N . SER A 1 89 ? 15.927 -1.988 -38.296 1.00 94.50 89 SER A N 1
ATOM 733 C CA . SER A 1 89 ? 16.835 -0.910 -38.693 1.00 94.50 89 SER A CA 1
ATOM 734 C C . SER A 1 89 ? 18.241 -1.425 -39.006 1.00 94.50 89 SER A C 1
ATOM 736 O O . SER A 1 89 ? 18.832 -0.994 -39.998 1.00 94.50 89 SER A O 1
ATOM 738 N N . ILE A 1 90 ? 18.751 -2.392 -38.234 1.00 94.06 90 ILE A N 1
ATOM 739 C CA . ILE A 1 90 ? 20.036 -3.052 -38.509 1.00 94.06 90 ILE A CA 1
ATOM 740 C C . ILE A 1 90 ? 19.985 -3.758 -39.862 1.00 94.06 90 ILE A C 1
ATOM 742 O O . ILE A 1 90 ? 20.849 -3.528 -40.703 1.00 94.06 90 ILE A O 1
ATOM 746 N N . VAL A 1 91 ? 18.959 -4.578 -40.097 1.00 94.44 91 VAL A N 1
ATOM 747 C CA . VAL A 1 91 ? 18.802 -5.334 -41.346 1.00 94.44 91 VAL A CA 1
ATOM 748 C C . VAL A 1 91 ? 18.742 -4.389 -42.544 1.00 94.44 91 VAL A C 1
ATOM 750 O O . VAL A 1 91 ? 19.505 -4.554 -43.493 1.00 94.44 91 VAL A O 1
ATOM 753 N N . LEU A 1 92 ? 17.902 -3.352 -42.485 1.00 94.31 92 LEU A N 1
ATOM 754 C CA . LEU A 1 92 ? 17.801 -2.356 -43.554 1.00 94.31 92 LEU A CA 1
ATOM 755 C C . LEU A 1 92 ? 19.129 -1.639 -43.807 1.00 94.31 92 LEU A C 1
ATOM 757 O O . LEU A 1 92 ? 19.471 -1.388 -44.957 1.00 94.31 92 LEU A O 1
ATOM 761 N N . THR A 1 93 ? 19.885 -1.326 -42.757 1.00 92.38 93 THR A N 1
ATOM 762 C CA . THR A 1 93 ? 21.191 -0.665 -42.885 1.00 92.38 93 THR A CA 1
ATOM 763 C C . THR A 1 93 ? 22.213 -1.578 -43.556 1.00 92.38 93 THR A C 1
ATOM 765 O O . THR A 1 93 ? 22.925 -1.136 -44.452 1.00 92.38 93 THR A O 1
ATOM 768 N N . VAL A 1 94 ? 22.246 -2.860 -43.185 1.00 91.88 94 VAL A N 1
ATOM 769 C CA . VAL A 1 94 ? 23.139 -3.857 -43.794 1.00 91.88 94 VAL A CA 1
ATOM 770 C C . VAL A 1 94 ? 22.795 -4.082 -45.269 1.00 91.88 94 VAL A C 1
ATOM 772 O O . VAL A 1 94 ? 23.693 -4.067 -46.100 1.00 91.88 94 VAL A O 1
ATOM 775 N N . PHE A 1 95 ? 21.511 -4.209 -45.622 1.00 88.94 95 PHE A N 1
ATOM 776 C CA . PHE A 1 95 ? 21.081 -4.375 -47.019 1.00 88.94 95 PHE A CA 1
ATOM 777 C C . PHE A 1 95 ? 21.286 -3.130 -47.888 1.00 88.94 95 PHE A C 1
ATOM 779 O O . PHE A 1 95 ? 21.358 -3.249 -49.104 1.00 88.94 95 PHE A O 1
ATOM 786 N N . ARG A 1 96 ? 21.329 -1.936 -47.290 1.00 79.75 96 ARG A N 1
ATOM 787 C CA . ARG A 1 96 ? 21.545 -0.674 -48.013 1.00 79.75 96 ARG A CA 1
ATOM 788 C C . ARG A 1 96 ? 23.029 -0.308 -48.137 1.00 79.75 96 ARG A C 1
ATOM 790 O O . ARG A 1 96 ? 23.357 0.559 -48.940 1.00 79.75 96 ARG A O 1
ATOM 797 N N . GLY A 1 97 ? 23.883 -0.904 -47.301 1.00 65.19 97 GLY A N 1
ATOM 798 C CA . GLY A 1 97 ? 25.334 -0.698 -47.270 1.00 65.19 97 GLY A CA 1
ATOM 799 C C . GLY A 1 97 ? 26.167 -1.813 -47.919 1.00 65.19 97 GLY A C 1
ATOM 800 O O . GLY A 1 97 ? 27.384 -1.653 -47.994 1.00 65.19 97 GLY A O 1
ATOM 801 N N . ALA A 1 98 ? 25.539 -2.910 -48.361 1.00 52.97 98 ALA A N 1
ATOM 802 C CA . ALA A 1 98 ? 26.103 -3.945 -49.238 1.00 52.97 98 ALA A CA 1
ATOM 803 C C . A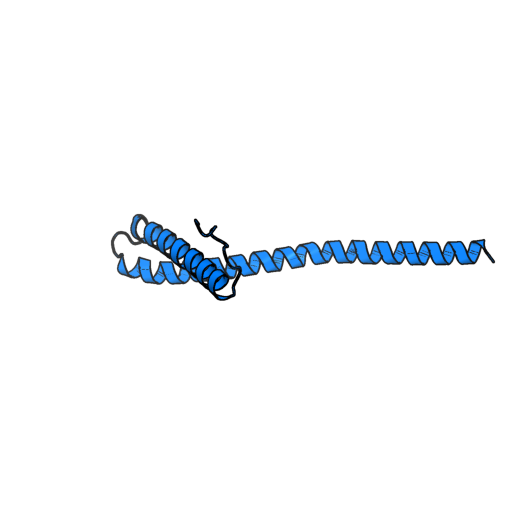LA A 1 98 ? 25.710 -3.677 -50.698 1.00 52.97 98 ALA A C 1
ATOM 805 O O . ALA A 1 98 ? 26.528 -4.000 -51.587 1.00 52.97 98 ALA A O 1
#

Sequence (98 aa):
MATEPVFPITQEALLNFLYAIYYFMRDIIRFLLESTIFREFPEYAAMYGDVITFLISITAIYLILVMFEAVKKYVKIILILGWGLLILSIVLTVFRGA

Foldseek 3Di:
DPDDPPPPPDPVSVVVVVVVVLVVQLVVQLVVCCVPVCVVPSVVSNVVSNVVSVVVVVVVVVVVVVVVVVVVVVVVVVVVVVVVVVVVVVVVVVVVVD

Secondary structure (DSSP, 8-state):
----------HHHHHHHHHHHHHHHHHHHHHHHHHTTTSS-HHHHHHHHHHHHHHHHHHHHHHHHHHHHHHHHHHHHHHHHHHHHHHHHHHHHHHHH-

Radius of gyration: 26.3 Å; Cα contacts (8 Å, |Δi|>4): 27; chains: 1; bounding box: 52×33×72 Å

pLDDT: mean 84.71, std 9.63, range [49.22, 96.44]

Solvent-accessible surface area (backbone atoms only — not comparable to full-atom values): 5447 Å² total; per-residue (Å²): 132,86,79,74,88,73,79,67,93,40,74,64,52,52,50,52,51,53,50,50,52,52,52,53,50,24,52,52,46,21,51,52,29,33,71,60,84,22,57,93,46,52,74,53,15,56,59,51,14,53,53,51,41,50,52,50,54,53,49,53,54,49,52,54,53,52,52,53,54,60,49,49,58,55,53,52,51,54,51,52,51,52,52,50,52,51,54,50,50,51,53,54,49,53,69,73,73,108